Protein AF-A0A1J4W3W9-F1 (afdb_monomer_lite)

Foldseek 3Di:
DDDDDDDDDDDDDPDDDDDDDDDDDPPPPDDPDDDDDPPDDPDPPPDDPPDDDPPPPPDPPPDPPPDPCPPPDPPPPPPPDPPVVVVVVVVVVVVVVVVVVVVVVVVVVVVVVVVVVVVVVVVVVVVVVVVVVVVVVVVVVVVCVVPDD

Sequence (149 aa):
MGLFGNKKKRLELPDLPEPPTFPEIQEVRSSFGQSAIPNLPPSLQYNQPSEPEEENYNYEPEEEHNAYDYGIGKQTKRSNEPIFVRIEKINQIMDTIEDINGKIKVLSATLLNLREIRKKEADEIARWEKEIIEIKNKITEIDGKLFKK

pLDDT: mean 75.98, std 19.29, range [44.66, 98.69]

Secondary structure (DSSP, 8-state):
------------PPPPPPPPPPP---------S-S----PPP----------------------------------------HHHHHHHHHHHHHHHHHHHHHHHHHHHHHHHHHHHHHHHHHHHHHHHHHHHHHHHHHHHHHHHHH--

Structure (mmCIF, N/CA/C/O backbone):
data_AF-A0A1J4W3W9-F1
#
_entry.id   AF-A0A1J4W3W9-F1
#
loop_
_atom_site.group_PDB
_atom_site.id
_atom_site.type_symbol
_atom_site.label_atom_id
_atom_site.label_alt_id
_atom_site.label_comp_id
_atom_site.label_asym_id
_atom_site.label_entity_id
_atom_site.label_seq_id
_atom_site.pdbx_PDB_ins_code
_atom_site.Cartn_x
_atom_site.Cartn_y
_atom_site.Cartn_z
_atom_site.occupancy
_atom_site.B_iso_or_equiv
_atom_site.auth_seq_id
_atom_site.auth_comp_id
_atom_site.auth_asym_id
_atom_site.auth_atom_id
_atom_site.pdbx_PDB_model_num
ATOM 1 N N . MET A 1 1 ? -54.725 -37.548 34.419 1.00 49.81 1 MET A N 1
ATOM 2 C CA . MET A 1 1 ? -54.469 -37.826 32.988 1.00 49.81 1 MET A CA 1
ATOM 3 C C . MET A 1 1 ? -53.395 -36.854 32.513 1.00 49.81 1 MET A C 1
ATOM 5 O O . MET A 1 1 ? -53.536 -35.668 32.778 1.00 49.81 1 MET A O 1
ATOM 9 N N . GLY A 1 2 ? -52.284 -37.377 31.975 1.00 44.66 2 GLY A N 1
ATOM 10 C CA . GLY A 1 2 ? -51.043 -36.647 31.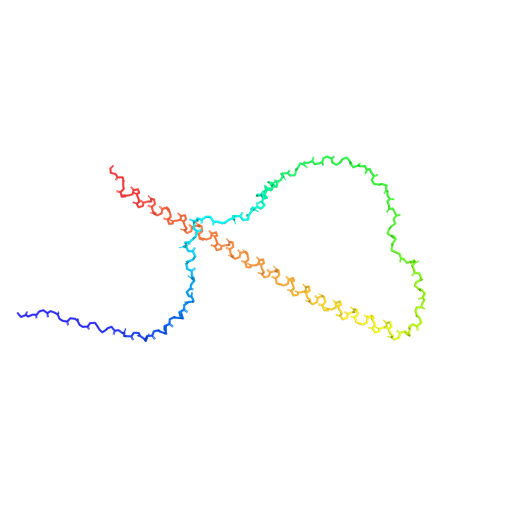645 1.00 44.66 2 GLY A CA 1
ATOM 11 C C . GLY A 1 2 ? -51.225 -35.578 30.560 1.00 44.66 2 GLY A C 1
ATOM 12 O O . GLY A 1 2 ? -52.088 -35.719 29.702 1.00 44.66 2 GLY A O 1
ATOM 13 N N . LEU A 1 3 ? -50.595 -34.407 30.704 1.00 54.66 3 LEU A N 1
ATOM 14 C CA . LEU A 1 3 ? -49.197 -34.061 30.365 1.00 54.66 3 LEU A CA 1
ATOM 15 C C . LEU A 1 3 ? -48.984 -33.858 28.853 1.00 54.66 3 LEU A C 1
ATOM 17 O O . LEU A 1 3 ? -48.883 -34.800 28.074 1.00 54.66 3 LEU A O 1
ATOM 21 N N . PHE A 1 4 ? -48.911 -32.576 28.484 1.00 56.81 4 PHE A N 1
ATOM 22 C CA . PHE A 1 4 ? -48.614 -32.018 27.167 1.00 56.81 4 PHE A CA 1
ATOM 23 C C . PHE A 1 4 ? -47.372 -32.647 26.511 1.00 56.81 4 PHE A C 1
ATOM 25 O O . PHE A 1 4 ? -46.283 -32.623 27.081 1.00 56.81 4 PHE A O 1
ATOM 32 N N . GLY A 1 5 ? -47.518 -33.138 25.277 1.00 46.53 5 GLY A N 1
ATOM 33 C CA . GLY A 1 5 ? -46.419 -33.642 24.450 1.00 46.53 5 GLY A CA 1
ATOM 34 C C . GLY A 1 5 ? -46.174 -32.762 23.223 1.00 46.53 5 GLY A C 1
ATOM 35 O O . GLY A 1 5 ? -46.749 -33.003 22.166 1.00 46.53 5 GLY A O 1
ATOM 36 N N . ASN A 1 6 ? -45.286 -31.772 23.345 1.00 56.66 6 ASN A N 1
ATOM 37 C CA . ASN A 1 6 ? -44.773 -30.989 22.216 1.00 56.66 6 ASN A CA 1
ATOM 38 C C . ASN A 1 6 ? -43.582 -31.716 21.570 1.00 56.66 6 ASN A C 1
ATOM 40 O O . ASN A 1 6 ? -42.536 -31.861 22.199 1.00 56.66 6 ASN A O 1
ATOM 44 N N . LYS A 1 7 ? -43.696 -32.120 20.298 1.00 56.72 7 LYS A N 1
ATOM 45 C CA . LYS A 1 7 ? -42.567 -32.625 19.495 1.00 56.72 7 LYS A CA 1
ATOM 46 C C . LYS A 1 7 ? -42.117 -31.553 18.499 1.00 56.72 7 LYS A C 1
ATOM 48 O O . LYS A 1 7 ? -42.683 -31.430 17.417 1.00 56.72 7 LYS A O 1
ATOM 53 N N . LYS A 1 8 ? -41.084 -30.782 18.856 1.00 59.56 8 LYS A N 1
ATOM 54 C CA . LYS A 1 8 ? -40.315 -29.976 17.893 1.00 59.56 8 LYS A CA 1
ATOM 55 C C . LYS A 1 8 ? -39.363 -30.916 17.148 1.00 59.56 8 LYS A C 1
ATOM 57 O O . LYS A 1 8 ? -38.477 -31.498 17.765 1.00 59.56 8 LYS A O 1
ATOM 62 N N . LYS A 1 9 ? -39.558 -31.077 15.837 1.00 57.78 9 LYS A N 1
ATOM 63 C CA . LYS A 1 9 ? -38.594 -31.744 14.951 1.00 57.78 9 LYS A CA 1
ATOM 64 C C . LYS A 1 9 ? -37.366 -30.834 14.825 1.00 57.78 9 LYS A C 1
ATOM 66 O O . LYS A 1 9 ? -37.495 -29.717 14.331 1.00 57.78 9 LYS A O 1
ATOM 71 N N . ARG A 1 10 ? -36.206 -31.280 15.315 1.00 56.72 10 ARG A N 1
ATOM 72 C CA . ARG A 1 10 ? -34.915 -30.665 14.980 1.00 56.72 10 ARG A CA 1
ATOM 73 C C . ARG A 1 10 ? -34.604 -31.027 13.526 1.00 56.72 10 ARG A C 1
ATOM 75 O O . ARG A 1 10 ? -34.661 -32.197 13.171 1.00 56.72 10 ARG A O 1
ATOM 82 N N . LEU A 1 11 ? -34.356 -30.015 12.700 1.00 61.00 11 LEU A N 1
ATOM 83 C CA . LEU A 1 11 ? -33.751 -30.180 11.382 1.00 61.00 11 LEU A CA 1
ATOM 84 C C . LEU A 1 11 ? -32.312 -30.649 11.612 1.00 61.00 11 LEU A C 1
ATOM 86 O O . LEU A 1 11 ? -31.540 -29.937 12.254 1.00 61.00 11 LEU A O 1
ATOM 90 N N . GLU A 1 12 ? -31.991 -31.856 11.162 1.00 63.06 12 GLU A N 1
ATOM 91 C CA . GLU A 1 12 ? -30.623 -32.369 11.181 1.00 63.06 12 GLU A CA 1
ATOM 92 C C . GLU A 1 12 ? -29.850 -31.668 10.063 1.00 63.06 12 GLU A C 1
ATOM 94 O O . GLU A 1 12 ? -30.190 -31.790 8.885 1.00 63.06 12 GLU A O 1
ATOM 99 N N . LEU A 1 13 ? -28.882 -30.835 10.449 1.00 69.31 13 LEU A N 1
ATOM 100 C CA . LEU A 1 13 ? -27.930 -30.272 9.502 1.00 69.31 13 LEU A CA 1
ATOM 101 C C . LEU A 1 13 ? -26.999 -31.394 9.018 1.00 69.31 13 LEU A C 1
ATOM 103 O O . LEU A 1 13 ? -26.684 -32.281 9.809 1.00 69.31 13 LEU A O 1
ATOM 107 N N . PRO A 1 14 ? -26.559 -31.366 7.749 1.00 73.75 14 PRO A N 1
ATOM 108 C CA . PRO A 1 14 ? -25.552 -32.301 7.264 1.00 73.75 14 PRO A CA 1
ATOM 109 C C . PRO A 1 14 ? -24.256 -32.134 8.064 1.00 73.75 14 PRO A C 1
ATOM 111 O O . PRO A 1 14 ? -23.836 -31.004 8.330 1.00 73.75 14 PRO A O 1
ATOM 114 N N . ASP A 1 15 ? -23.634 -33.255 8.430 1.00 77.50 15 ASP A N 1
ATOM 115 C CA . ASP A 1 15 ? -22.360 -33.255 9.143 1.00 77.50 15 ASP A CA 1
ATOM 116 C C . ASP A 1 15 ? -21.290 -32.565 8.291 1.00 77.50 15 ASP A C 1
ATOM 118 O O . ASP A 1 15 ? -21.048 -32.920 7.132 1.00 77.50 15 ASP A O 1
ATOM 122 N N . LEU A 1 16 ? -20.679 -31.525 8.862 1.00 77.69 16 LEU A N 1
ATOM 123 C CA . LEU A 1 16 ? -19.549 -30.851 8.241 1.00 77.69 16 LEU A CA 1
ATOM 124 C C . LEU A 1 16 ? -18.341 -31.800 8.199 1.00 77.69 16 LEU A C 1
ATOM 126 O O . LEU A 1 16 ? -18.172 -32.613 9.109 1.00 77.69 16 LEU A O 1
ATOM 130 N N . PRO A 1 17 ? -17.478 -31.684 7.174 1.00 76.25 17 PRO A N 1
ATOM 131 C CA . PRO A 1 17 ? -16.236 -32.441 7.130 1.00 76.25 17 PRO A CA 1
ATOM 132 C C . PRO A 1 17 ? -15.367 -32.126 8.351 1.00 76.25 17 PRO A C 1
ATOM 134 O O . PRO A 1 17 ? -15.300 -30.979 8.803 1.00 76.25 17 PRO A O 1
ATOM 137 N N . GLU A 1 18 ? -14.682 -33.147 8.862 1.00 80.69 18 GLU A N 1
ATOM 138 C CA . GLU A 1 18 ? -13.745 -32.979 9.968 1.00 80.69 18 GLU A CA 1
ATOM 139 C C . GLU A 1 18 ? -12.589 -32.050 9.553 1.00 80.69 18 GLU A C 1
ATOM 141 O O . GLU A 1 18 ? -12.062 -32.167 8.439 1.00 80.69 18 GLU A O 1
ATOM 146 N N . PRO A 1 19 ? -12.192 -31.099 10.417 1.00 77.94 19 PRO A N 1
ATOM 147 C CA . PRO A 1 19 ? -11.068 -30.222 10.133 1.00 77.94 19 PRO A CA 1
ATOM 148 C C . PRO A 1 19 ? -9.756 -31.023 10.063 1.00 77.94 19 PRO A C 1
ATOM 150 O O . PRO A 1 19 ? -9.604 -32.025 10.765 1.00 77.94 19 PRO A O 1
ATOM 153 N N . PRO A 1 20 ? -8.777 -30.576 9.257 1.00 75.25 20 PRO A N 1
ATOM 154 C CA . PRO A 1 20 ? -7.477 -31.229 9.183 1.00 75.25 20 PRO A CA 1
ATOM 155 C C . PRO A 1 20 ? -6.780 -31.210 10.550 1.00 75.25 20 PRO A C 1
ATOM 157 O O . PRO A 1 20 ? -6.730 -30.181 11.226 1.00 75.25 20 PRO A O 1
ATOM 160 N N . THR A 1 21 ? -6.201 -32.343 10.943 1.00 77.94 21 THR A N 1
ATOM 161 C CA . THR A 1 21 ? -5.350 -32.437 12.133 1.00 77.94 21 THR A CA 1
ATOM 162 C C . THR A 1 21 ? -4.052 -31.672 11.908 1.00 77.94 21 THR A C 1
ATOM 164 O O . THR A 1 21 ? -3.281 -31.988 10.999 1.00 77.94 21 THR A O 1
ATOM 167 N N . PHE A 1 22 ? -3.811 -30.663 12.743 1.00 77.06 22 PHE A N 1
ATOM 168 C CA . PHE A 1 22 ? -2.559 -29.914 12.744 1.00 77.06 22 PHE A CA 1
ATOM 169 C C . PHE A 1 22 ? -1.388 -30.796 13.211 1.00 77.06 22 PHE A C 1
ATOM 171 O O . PHE A 1 22 ? -1.581 -31.651 14.077 1.00 77.06 22 PHE A O 1
ATOM 178 N N . PRO A 1 23 ? -0.173 -30.590 12.671 1.00 70.62 23 PRO A N 1
ATOM 179 C CA . PRO A 1 23 ? 1.022 -31.264 13.159 1.00 70.62 23 PRO A CA 1
ATOM 180 C C . PRO A 1 23 ? 1.299 -30.894 14.622 1.00 70.62 23 PRO A C 1
ATOM 182 O O . PRO A 1 23 ? 1.216 -29.729 15.011 1.00 70.62 23 PRO A O 1
ATOM 185 N N . GLU A 1 24 ? 1.641 -31.902 15.421 1.00 67.81 24 GLU A N 1
ATOM 186 C CA . GLU A 1 24 ? 1.956 -31.766 16.840 1.00 67.81 24 GLU A CA 1
ATOM 187 C C . GLU A 1 24 ? 3.274 -30.996 17.006 1.00 67.81 24 GLU A C 1
ATOM 189 O O . GLU A 1 24 ? 4.358 -31.477 16.663 1.00 67.81 24 GLU A O 1
ATOM 194 N N . ILE A 1 25 ? 3.180 -29.752 17.480 1.00 70.50 25 ILE A N 1
ATOM 195 C CA . ILE A 1 25 ? 4.354 -28.948 17.817 1.00 70.50 25 ILE A CA 1
ATOM 196 C C . ILE A 1 25 ? 4.922 -29.538 19.105 1.00 70.50 25 ILE A C 1
ATOM 198 O O . ILE A 1 25 ? 4.286 -29.465 20.153 1.00 70.50 25 ILE A O 1
ATOM 202 N N . GLN A 1 26 ? 6.111 -30.135 19.016 1.00 56.81 26 GL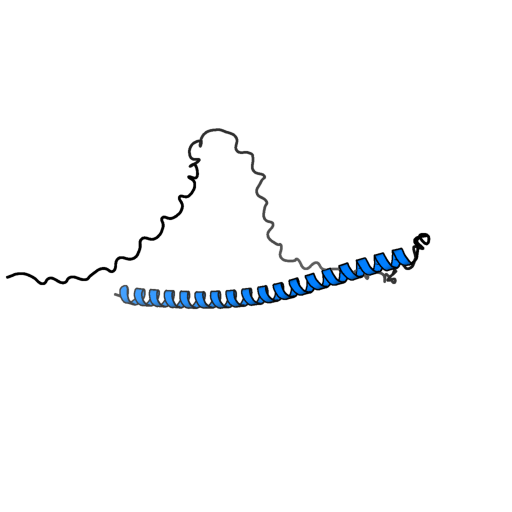N A N 1
ATOM 203 C CA . GLN A 1 26 ? 6.828 -30.680 20.167 1.00 56.81 26 GLN A CA 1
ATOM 204 C C . GLN A 1 26 ? 6.964 -29.599 21.248 1.00 56.81 26 GLN A C 1
ATOM 206 O O . GLN A 1 26 ? 7.595 -28.562 21.027 1.00 56.81 26 GLN A O 1
ATOM 211 N N . GLU A 1 27 ? 6.377 -29.834 22.422 1.00 56.41 27 GLU A N 1
ATOM 212 C CA . GLU A 1 27 ? 6.591 -28.994 23.595 1.00 56.41 27 GLU A CA 1
ATOM 213 C C . GLU A 1 27 ? 8.058 -29.101 24.025 1.00 56.41 27 GLU A C 1
ATOM 215 O O . GLU A 1 27 ? 8.457 -30.003 24.762 1.00 56.41 27 GLU A O 1
ATOM 220 N N . VAL A 1 28 ? 8.895 -28.159 23.589 1.00 54.62 28 VAL A N 1
ATOM 221 C CA . VAL A 1 28 ? 10.247 -28.001 24.135 1.00 54.62 28 VAL A CA 1
ATOM 222 C C . VAL A 1 28 ? 10.126 -27.347 25.511 1.00 54.62 28 VAL A C 1
ATOM 224 O O . VAL A 1 28 ? 10.337 -26.150 25.696 1.00 54.62 28 VAL A O 1
ATOM 227 N N . ARG A 1 29 ? 9.743 -28.148 26.503 1.00 53.97 29 ARG A N 1
ATOM 228 C CA . ARG A 1 29 ? 9.837 -27.813 27.923 1.00 53.97 29 ARG A CA 1
ATOM 229 C C . ARG A 1 29 ? 10.418 -28.998 28.671 1.00 53.97 29 ARG A C 1
ATOM 231 O O . ARG A 1 29 ? 9.676 -29.773 29.258 1.00 53.97 29 ARG A O 1
ATOM 238 N N . SER A 1 30 ? 11.746 -29.118 28.660 1.00 50.91 30 SER A N 1
ATOM 239 C CA . SER A 1 30 ? 12.551 -29.529 29.826 1.00 50.91 30 SER A CA 1
ATOM 240 C C . SER A 1 30 ? 14.031 -29.648 29.462 1.00 50.91 30 SER A C 1
ATOM 242 O O . SER A 1 30 ? 14.572 -30.733 29.298 1.00 50.91 30 SER A O 1
ATOM 244 N N . SER A 1 31 ? 14.704 -28.503 29.403 1.00 45.31 31 SER A N 1
ATOM 245 C CA . SER A 1 31 ? 16.128 -28.406 29.747 1.00 45.31 31 SER A CA 1
ATOM 246 C C . SER A 1 31 ? 16.425 -27.006 30.291 1.00 45.31 31 SER A C 1
ATOM 248 O O . SER A 1 31 ? 17.307 -26.290 29.825 1.00 45.31 31 SER A O 1
ATOM 250 N N . PHE A 1 32 ? 15.639 -26.592 31.289 1.00 47.22 32 PHE A N 1
ATOM 251 C CA . PHE A 1 32 ? 16.000 -25.499 32.191 1.00 47.22 32 PHE A CA 1
ATOM 252 C C . PHE A 1 32 ? 17.024 -26.052 33.190 1.00 47.22 32 PHE A C 1
ATOM 254 O O . PHE A 1 32 ? 16.681 -26.514 34.273 1.00 47.22 32 PHE A O 1
ATOM 261 N N . GLY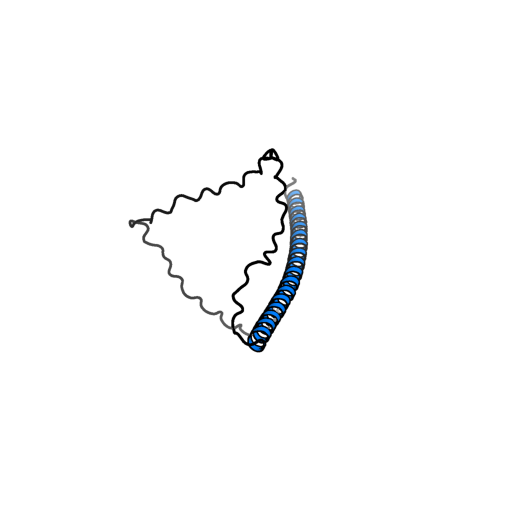 A 1 33 ? 18.289 -26.086 32.780 1.00 51.78 33 GLY A N 1
ATOM 262 C CA . GLY A 1 33 ? 19.373 -26.570 33.626 1.00 51.78 33 GLY A CA 1
ATOM 263 C C . GLY A 1 33 ? 20.625 -26.865 32.819 1.00 51.78 33 GLY A C 1
ATOM 264 O O . GLY A 1 33 ? 20.820 -27.989 32.387 1.00 51.78 33 GLY A O 1
ATOM 265 N N . GLN A 1 34 ? 21.470 -25.845 32.661 1.00 54.06 34 GLN A N 1
ATOM 266 C CA . GLN A 1 34 ? 22.848 -25.931 32.162 1.00 54.06 34 GLN A CA 1
ATOM 267 C C . GLN A 1 34 ? 23.021 -26.340 30.688 1.00 54.06 34 GLN A C 1
ATOM 269 O O . GLN A 1 34 ? 23.267 -27.493 30.354 1.00 54.06 34 GLN A O 1
ATOM 274 N N . SER A 1 35 ? 23.029 -25.353 29.793 1.00 50.81 35 SER A N 1
ATOM 275 C CA . SER A 1 35 ? 24.049 -25.253 28.734 1.00 50.81 35 SER A CA 1
ATOM 276 C C . SER A 1 35 ? 23.941 -23.906 28.015 1.00 50.81 35 SER A C 1
ATOM 278 O O . SER A 1 35 ? 22.872 -23.501 27.578 1.00 50.81 35 SER A O 1
ATOM 280 N N . ALA A 1 36 ? 25.077 -23.206 28.002 1.00 52.94 36 ALA A N 1
ATOM 281 C CA . ALA A 1 36 ? 25.447 -22.007 27.251 1.00 52.94 36 ALA A CA 1
ATOM 282 C C . ALA A 1 36 ? 24.326 -21.262 26.502 1.00 52.94 36 ALA A C 1
ATOM 284 O O . ALA A 1 36 ? 24.018 -21.560 25.350 1.00 52.94 36 ALA A O 1
ATOM 285 N N . ILE A 1 37 ? 23.815 -20.200 27.128 1.00 51.72 37 ILE A N 1
ATOM 286 C CA . ILE A 1 37 ? 23.181 -19.093 26.410 1.00 51.72 37 ILE A CA 1
ATOM 287 C C . ILE A 1 37 ? 24.256 -18.529 25.462 1.00 51.72 37 ILE A C 1
ATOM 289 O O . ILE A 1 37 ? 25.304 -18.098 25.953 1.00 51.72 37 ILE A O 1
ATOM 293 N N . PRO A 1 38 ? 24.063 -18.527 24.131 1.00 58.62 38 PRO A N 1
ATOM 294 C CA . PRO A 1 38 ? 24.899 -17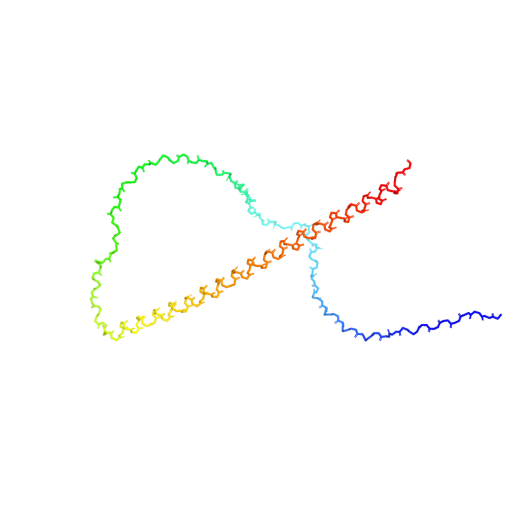.722 23.256 1.00 58.62 38 PRO A CA 1
ATOM 295 C C . PRO A 1 38 ? 24.718 -16.277 23.708 1.00 58.62 38 PRO A C 1
ATOM 297 O O . PRO A 1 38 ? 23.582 -15.803 23.747 1.00 58.62 38 PRO A O 1
ATOM 300 N N . ASN A 1 39 ? 25.803 -15.607 24.107 1.00 61.19 39 ASN A N 1
ATOM 301 C CA . ASN A 1 39 ? 25.765 -14.191 24.459 1.00 61.19 39 ASN A CA 1
ATOM 302 C C . ASN A 1 39 ? 25.028 -13.445 23.345 1.00 61.19 39 ASN A C 1
ATOM 304 O O . ASN A 1 39 ? 25.539 -13.336 22.228 1.00 61.19 39 ASN A O 1
ATOM 308 N N . LEU A 1 40 ? 23.810 -12.981 23.638 1.00 61.31 40 LEU A N 1
ATOM 309 C CA . LEU A 1 40 ? 23.116 -12.091 22.730 1.00 61.31 40 LEU A CA 1
ATOM 310 C C . LEU A 1 40 ? 23.985 -10.838 22.577 1.00 61.31 40 LEU A C 1
ATOM 312 O O . LEU A 1 40 ? 24.564 -10.379 23.569 1.00 61.31 40 LEU A O 1
ATOM 316 N N . PRO A 1 41 ? 24.093 -10.277 21.362 1.00 66.88 41 PRO A N 1
ATOM 317 C CA . PRO A 1 41 ? 24.687 -8.962 21.210 1.00 66.88 41 PRO A CA 1
ATOM 318 C C . PRO A 1 41 ? 23.944 -7.986 22.136 1.00 66.88 41 PRO A C 1
ATOM 320 O O . PRO A 1 41 ? 22.723 -8.119 22.295 1.00 66.88 41 PRO A O 1
ATOM 323 N N . PRO A 1 42 ? 24.655 -7.041 22.779 1.00 66.19 42 PRO A N 1
ATOM 324 C CA . PRO A 1 42 ? 24.012 -6.032 23.604 1.00 66.19 42 PRO A CA 1
ATOM 325 C C . PRO A 1 42 ? 22.890 -5.385 22.794 1.00 66.19 42 PRO A C 1
ATOM 327 O O . PRO A 1 42 ? 23.057 -5.115 21.602 1.00 66.19 42 PRO A O 1
ATOM 330 N N . SER A 1 43 ? 21.736 -5.212 23.443 1.00 62.91 43 SER A N 1
ATOM 331 C CA . SER A 1 43 ? 20.559 -4.553 22.885 1.00 62.91 43 SER A CA 1
ATOM 332 C C . SER A 1 43 ? 20.996 -3.365 22.039 1.00 62.91 43 SER A C 1
ATOM 334 O O . SER A 1 43 ? 21.674 -2.476 22.559 1.00 62.91 43 SER A O 1
ATOM 336 N N . LEU A 1 44 ? 20.613 -3.340 20.760 1.00 54.88 44 LEU A N 1
ATOM 337 C CA . LEU A 1 44 ? 20.677 -2.103 20.000 1.00 54.88 44 LEU A CA 1
ATOM 338 C C . LEU A 1 44 ? 19.841 -1.093 20.783 1.00 54.88 44 LEU A C 1
ATOM 340 O O . LEU A 1 44 ? 18.619 -1.225 20.877 1.00 54.88 44 LEU A O 1
ATOM 344 N N . GLN A 1 45 ? 20.519 -0.134 21.411 1.00 51.75 45 GLN A N 1
ATOM 345 C CA . GLN A 1 45 ? 19.896 1.103 21.833 1.00 51.75 45 GLN A CA 1
ATOM 346 C C . GLN A 1 45 ? 19.236 1.651 20.575 1.00 51.75 45 GLN A C 1
ATOM 348 O O . GLN A 1 45 ? 19.911 2.060 19.632 1.00 51.75 45 GLN A O 1
ATOM 353 N N . TYR A 1 46 ? 17.908 1.571 20.524 1.00 53.22 46 TYR A N 1
ATOM 354 C CA . TYR A 1 46 ? 17.154 2.390 19.602 1.00 53.22 46 TYR A CA 1
ATOM 355 C C . TYR A 1 46 ? 17.511 3.822 19.967 1.00 53.22 46 TYR A C 1
ATOM 357 O O . TYR A 1 46 ? 17.073 4.332 20.999 1.00 53.22 46 TYR A O 1
ATOM 365 N N . ASN A 1 47 ? 18.367 4.435 19.152 1.00 60.41 47 ASN A N 1
ATOM 366 C CA . ASN A 1 47 ? 18.527 5.872 19.156 1.00 60.41 47 ASN A CA 1
ATOM 367 C C . ASN A 1 47 ? 17.117 6.435 18.981 1.00 60.41 47 ASN A C 1
ATOM 369 O O . ASN A 1 47 ? 16.453 6.163 17.976 1.00 60.41 47 ASN A O 1
ATOM 373 N N . GLN A 1 48 ? 16.636 7.149 19.999 1.00 65.69 48 GLN A N 1
ATOM 374 C CA . GLN A 1 48 ? 15.499 8.039 19.827 1.00 65.69 48 GLN A CA 1
ATOM 375 C C . GLN A 1 48 ? 15.792 8.894 18.587 1.00 65.69 48 GLN A C 1
ATOM 377 O O . GLN A 1 48 ? 16.925 9.368 18.464 1.00 65.69 48 GLN A O 1
ATOM 382 N N . PRO A 1 49 ? 14.839 9.069 17.657 1.00 58.16 49 PRO A N 1
ATOM 383 C CA . PRO A 1 49 ? 14.990 10.067 16.614 1.00 58.16 49 PRO A CA 1
ATOM 384 C C . PRO A 1 49 ? 15.197 11.402 17.322 1.00 58.16 49 PRO A C 1
ATOM 386 O O . PRO A 1 49 ? 14.290 11.888 17.998 1.00 58.16 49 PRO A O 1
ATOM 389 N N . SER A 1 50 ? 16.413 11.933 17.249 1.00 63.38 50 SER A N 1
ATOM 390 C CA . SER A 1 50 ? 16.693 13.291 17.672 1.00 63.38 50 SER A CA 1
ATOM 391 C C . SER A 1 50 ? 15.783 14.208 16.863 1.00 63.38 50 SER A C 1
ATOM 393 O O . SER A 1 50 ? 15.701 14.111 15.636 1.00 63.38 50 SER A O 1
ATOM 395 N N . GLU A 1 51 ? 15.050 15.052 17.579 1.00 69.25 51 GLU A N 1
ATOM 396 C CA . GLU A 1 51 ? 14.393 16.229 17.027 1.00 69.25 51 GLU A CA 1
ATOM 397 C C . GLU A 1 51 ? 15.439 16.982 16.183 1.00 69.25 51 GLU A C 1
ATOM 399 O O . GLU A 1 51 ? 16.585 17.084 16.632 1.00 69.25 51 GLU A O 1
ATOM 404 N N . PRO A 1 52 ? 15.132 17.412 14.945 1.00 62.66 52 PRO A N 1
ATOM 405 C CA . PRO A 1 52 ? 16.127 18.068 14.111 1.00 62.66 52 PRO A CA 1
ATOM 406 C C . PRO A 1 52 ? 16.562 19.358 14.805 1.00 62.66 52 PRO A C 1
ATOM 408 O O . PRO A 1 52 ? 15.799 20.320 14.877 1.00 62.66 52 PRO A O 1
ATOM 411 N N . GLU A 1 53 ? 17.779 19.355 15.346 1.00 62.16 53 GLU A N 1
ATOM 412 C CA . GLU A 1 53 ? 18.453 20.575 15.760 1.00 62.16 53 GLU A CA 1
ATOM 413 C C . GLU A 1 53 ? 18.555 21.460 14.513 1.00 62.16 53 GLU A C 1
ATOM 415 O O . GLU A 1 53 ? 19.007 21.007 13.459 1.00 62.16 53 GLU A O 1
ATOM 420 N N . GLU A 1 54 ? 18.060 22.696 14.604 1.00 60.66 54 GLU A N 1
ATOM 421 C CA . GLU A 1 54 ? 18.207 23.687 13.541 1.00 60.66 54 GLU A CA 1
ATOM 422 C C . GLU A 1 54 ? 19.701 23.980 13.356 1.00 60.66 54 GLU A C 1
ATOM 424 O O . GLU A 1 54 ? 20.281 24.844 14.017 1.00 60.66 54 GLU A O 1
ATOM 429 N N . GLU A 1 55 ? 20.346 23.226 12.466 1.00 50.94 55 GLU A N 1
ATOM 430 C CA . GLU A 1 55 ? 21.685 23.537 11.998 1.00 50.94 55 GLU A CA 1
ATOM 431 C C . GLU A 1 55 ? 21.627 24.906 11.313 1.00 50.94 55 GLU A C 1
ATOM 433 O O . GLU A 1 55 ? 21.023 25.095 10.255 1.00 50.94 55 GLU A O 1
ATOM 438 N N . ASN A 1 56 ? 22.241 25.896 11.958 1.00 64.62 56 ASN A N 1
ATOM 439 C CA . ASN A 1 56 ? 22.499 27.200 11.374 1.00 64.62 56 ASN A CA 1
ATOM 440 C C . ASN A 1 56 ? 23.523 27.017 10.247 1.00 64.62 56 ASN A C 1
ATOM 442 O O . ASN A 1 56 ? 24.735 27.084 10.467 1.00 64.62 56 ASN A O 1
ATOM 446 N N . TYR A 1 57 ? 23.021 26.730 9.047 1.00 50.44 57 TYR A N 1
ATOM 447 C CA . TYR A 1 57 ? 23.815 26.699 7.830 1.00 50.44 57 TYR A CA 1
ATOM 448 C C . TYR A 1 57 ? 24.287 28.118 7.529 1.00 50.44 57 TYR A C 1
ATOM 450 O O . TYR A 1 57 ? 23.595 28.911 6.887 1.00 50.44 57 TYR A O 1
ATOM 458 N N . ASN A 1 58 ? 25.492 28.437 7.995 1.00 64.50 58 ASN A N 1
ATOM 459 C CA . ASN A 1 58 ? 26.257 29.540 7.448 1.00 64.50 58 ASN A CA 1
ATOM 460 C C . ASN A 1 58 ? 26.533 29.194 5.978 1.00 64.50 58 ASN A C 1
ATOM 462 O O . ASN A 1 58 ? 27.429 28.406 5.683 1.00 64.50 58 ASN A O 1
ATOM 466 N N . TYR A 1 59 ? 25.688 29.708 5.082 1.00 61.19 59 TYR A N 1
ATOM 467 C CA . TYR A 1 59 ? 25.836 29.577 3.638 1.00 61.19 59 TYR A CA 1
ATOM 468 C C . TYR A 1 59 ? 27.136 30.277 3.238 1.00 61.19 59 TYR A C 1
ATOM 470 O O . TYR A 1 59 ? 27.191 31.499 3.091 1.00 61.19 59 TYR A O 1
ATOM 478 N N . GLU A 1 60 ? 28.199 29.495 3.096 1.00 71.38 60 GLU A N 1
ATOM 479 C CA . GLU A 1 60 ? 29.351 29.902 2.311 1.00 71.38 60 GLU A CA 1
ATOM 480 C C . GLU A 1 60 ? 28.849 30.021 0.863 1.00 71.38 60 GLU A C 1
ATOM 482 O O . GLU A 1 60 ? 28.231 29.075 0.367 1.00 71.38 60 GLU A O 1
ATOM 487 N N . PRO A 1 61 ? 28.969 31.191 0.210 1.00 66.62 61 PRO A N 1
ATOM 488 C CA . PRO A 1 61 ? 28.459 31.358 -1.140 1.00 66.62 61 PRO A CA 1
ATOM 489 C C . PRO A 1 61 ? 29.196 30.378 -2.049 1.00 66.62 61 PRO A C 1
ATOM 491 O O . PRO A 1 61 ? 30.394 30.528 -2.282 1.00 66.62 61 PRO A O 1
ATOM 494 N N . GLU A 1 62 ? 28.471 29.358 -2.511 1.00 65.88 62 GLU A N 1
ATOM 495 C CA . GLU A 1 62 ? 28.950 28.412 -3.507 1.00 65.88 62 GLU A CA 1
ATOM 496 C C . GLU A 1 62 ? 29.491 29.222 -4.684 1.00 65.88 62 GLU A C 1
ATOM 498 O O . GLU A 1 62 ? 28.757 29.989 -5.316 1.00 65.88 62 GLU A O 1
ATOM 503 N N . GLU A 1 63 ? 30.795 29.096 -4.945 1.00 61.97 63 GLU A N 1
ATOM 504 C CA . GLU A 1 63 ? 31.360 29.583 -6.192 1.00 61.97 63 GLU A CA 1
ATOM 505 C C . GLU A 1 63 ? 30.516 29.002 -7.322 1.00 61.97 63 GLU A C 1
ATOM 507 O O . GLU A 1 63 ? 30.278 27.793 -7.374 1.00 61.97 63 GLU A O 1
ATOM 512 N N . GLU A 1 64 ? 30.019 29.877 -8.196 1.00 54.78 64 GLU A N 1
ATOM 513 C CA . GLU A 1 64 ? 29.265 29.498 -9.379 1.00 54.78 64 GLU A CA 1
ATOM 514 C C . GLU A 1 64 ? 30.066 28.467 -10.183 1.00 54.78 64 GLU A C 1
ATOM 516 O O . GLU A 1 64 ? 30.895 28.804 -11.034 1.00 54.78 64 GLU A O 1
ATOM 521 N N . HIS A 1 65 ? 29.775 27.187 -9.960 1.00 50.28 65 HIS A N 1
ATOM 522 C CA . HIS A 1 65 ? 30.146 26.111 -10.857 1.00 50.28 65 HIS A CA 1
ATOM 523 C C . HIS A 1 65 ? 29.259 26.213 -12.101 1.00 50.28 65 HIS A C 1
ATOM 525 O O . HIS A 1 65 ? 28.363 25.412 -12.366 1.00 50.28 65 HIS A O 1
ATOM 531 N N . ASN A 1 66 ? 29.544 27.244 -12.893 1.00 54.75 66 ASN A N 1
ATOM 532 C CA . ASN A 1 66 ? 29.252 27.301 -14.307 1.00 54.75 66 ASN A CA 1
ATOM 533 C C . ASN A 1 66 ? 29.937 26.110 -14.981 1.00 54.75 66 ASN A C 1
ATOM 535 O O . ASN A 1 66 ? 31.112 26.175 -15.325 1.00 54.75 66 ASN A O 1
ATOM 539 N N . ALA A 1 67 ? 29.201 25.018 -15.152 1.00 45.59 67 ALA A N 1
ATOM 540 C CA . ALA A 1 67 ? 29.100 24.291 -16.411 1.00 45.59 67 ALA A CA 1
ATOM 541 C C . ALA A 1 67 ? 28.299 23.016 -16.165 1.00 45.59 67 ALA A C 1
ATOM 543 O O . ALA A 1 67 ? 28.799 22.033 -15.620 1.00 45.59 67 ALA A O 1
ATOM 544 N N . TYR A 1 68 ? 27.076 22.989 -16.686 1.00 49.94 68 TYR A N 1
ATOM 545 C CA . TYR A 1 68 ? 26.537 21.745 -17.209 1.00 49.94 68 TYR A CA 1
ATOM 546 C C . TYR A 1 68 ? 27.461 21.293 -18.350 1.00 49.94 68 TYR A C 1
ATOM 548 O O . TYR A 1 68 ? 27.203 21.567 -19.521 1.00 49.94 68 TYR A O 1
ATOM 556 N N . ASP A 1 69 ? 28.566 20.631 -18.007 1.00 49.53 69 ASP A N 1
ATOM 557 C CA . ASP A 1 69 ? 29.340 19.817 -18.935 1.00 49.53 69 ASP A CA 1
ATOM 558 C C . ASP A 1 69 ? 28.505 18.566 -19.224 1.00 49.53 69 ASP A C 1
ATOM 560 O O . ASP A 1 69 ? 28.713 17.476 -18.686 1.00 49.53 69 ASP A O 1
ATOM 564 N N . TYR A 1 70 ? 27.484 18.739 -20.068 1.00 53.91 70 TYR A N 1
ATOM 565 C CA . TYR A 1 70 ? 27.031 17.651 -20.917 1.00 53.91 70 TYR A CA 1
ATOM 566 C C . TYR A 1 70 ? 28.243 17.259 -21.751 1.00 53.91 70 TYR A C 1
ATOM 568 O O . TYR A 1 70 ? 28.478 17.850 -22.801 1.00 53.91 70 TYR A O 1
ATOM 576 N N . GLY A 1 71 ? 29.016 16.296 -21.249 1.00 46.25 71 GLY A N 1
ATOM 577 C CA . GLY A 1 71 ? 30.228 15.784 -21.869 1.00 46.25 71 GLY A CA 1
ATOM 578 C C . GLY A 1 71 ? 29.979 15.258 -23.282 1.00 46.25 71 GLY A C 1
ATOM 579 O O . GLY A 1 71 ? 29.898 14.054 -23.519 1.00 46.25 71 GLY A O 1
ATOM 580 N N . ILE A 1 72 ? 29.920 16.167 -24.250 1.00 52.75 72 ILE A N 1
ATOM 581 C CA . ILE A 1 72 ? 30.124 15.927 -25.670 1.00 52.75 72 ILE A CA 1
ATOM 582 C C . ILE A 1 72 ? 31.639 15.948 -25.850 1.00 52.75 72 ILE A C 1
ATOM 584 O O . ILE A 1 72 ? 32.223 16.970 -26.192 1.00 52.75 72 ILE A O 1
ATOM 588 N N . GLY A 1 73 ? 32.319 14.841 -25.544 1.00 53.16 73 GLY A N 1
ATOM 589 C CA . GLY A 1 73 ? 33.780 14.929 -25.545 1.00 53.16 73 GLY A CA 1
ATOM 590 C C . GLY A 1 73 ? 34.613 13.679 -25.358 1.00 53.16 73 GLY A C 1
ATOM 591 O O . GLY A 1 73 ? 35.830 13.781 -25.441 1.00 53.16 73 GLY A O 1
ATOM 592 N N . LYS A 1 74 ? 34.042 12.486 -25.180 1.00 54.91 74 LYS A N 1
ATOM 593 C CA . LYS A 1 74 ? 34.805 11.271 -25.490 1.00 54.91 74 LYS A CA 1
ATOM 594 C C . LYS A 1 74 ? 34.431 10.873 -26.903 1.00 54.91 74 LYS A C 1
ATOM 596 O O . LYS A 1 74 ? 33.418 10.213 -27.110 1.00 54.91 74 LYS A O 1
ATOM 601 N N . GLN A 1 75 ? 35.250 11.290 -27.876 1.00 56.47 75 GLN A N 1
ATOM 602 C CA . GLN A 1 75 ? 35.299 10.616 -29.169 1.00 56.47 75 GLN A CA 1
ATOM 603 C C . GLN A 1 75 ? 35.671 9.162 -28.891 1.00 56.47 75 GLN A C 1
ATOM 605 O O . GLN A 1 75 ? 36.840 8.778 -28.843 1.00 56.47 75 GLN A O 1
ATOM 610 N N . THR A 1 76 ? 34.649 8.348 -28.648 1.00 56.28 76 THR A N 1
ATOM 611 C CA . THR A 1 76 ? 34.756 6.913 -28.784 1.00 56.28 76 THR A CA 1
ATOM 612 C C . THR A 1 76 ? 35.300 6.715 -30.188 1.00 56.28 76 THR A C 1
ATOM 614 O O . THR A 1 76 ? 34.736 7.217 -31.166 1.00 56.28 76 THR A O 1
ATOM 617 N N . LYS A 1 77 ? 36.477 6.083 -30.286 1.00 62.28 77 LYS A N 1
ATOM 618 C CA . LYS A 1 77 ? 36.990 5.554 -31.552 1.00 62.28 77 LYS A CA 1
ATOM 619 C C . LYS A 1 77 ? 35.777 4.993 -32.273 1.00 62.28 77 LYS A C 1
ATOM 621 O O . LYS A 1 77 ? 35.125 4.133 -31.681 1.00 62.28 77 LYS A O 1
ATOM 626 N N . ARG A 1 78 ? 35.408 5.549 -33.439 1.00 60.31 78 ARG A N 1
ATOM 627 C CA . ARG A 1 78 ? 34.219 5.106 -34.178 1.00 60.31 78 ARG A CA 1
ATOM 628 C C . ARG A 1 78 ? 34.351 3.595 -34.278 1.00 60.31 78 ARG A C 1
ATOM 630 O O . ARG A 1 78 ? 35.228 3.115 -34.988 1.00 60.31 78 ARG A O 1
ATOM 637 N N . SER A 1 79 ? 33.574 2.863 -33.479 1.00 62.84 79 SER A N 1
ATOM 638 C CA . SER A 1 79 ? 33.605 1.413 -33.528 1.00 62.84 79 SER A CA 1
ATOM 639 C C . SER A 1 79 ? 33.248 1.082 -34.967 1.00 62.84 79 SER A C 1
ATOM 641 O O . SER A 1 79 ? 32.256 1.608 -35.480 1.00 62.84 79 SER A O 1
ATOM 643 N N . ASN A 1 80 ? 34.062 0.270 -35.640 1.00 66.50 80 ASN A N 1
ATOM 644 C CA . ASN A 1 80 ? 33.811 -0.193 -37.010 1.00 66.50 80 ASN A CA 1
ATOM 645 C C . ASN A 1 80 ? 32.558 -1.094 -37.096 1.00 66.50 80 ASN A C 1
ATOM 647 O O . ASN A 1 80 ? 32.422 -1.893 -38.015 1.00 66.50 80 ASN A O 1
ATOM 651 N N . GLU A 1 81 ? 31.648 -0.996 -36.125 1.00 67.12 81 GLU A N 1
ATOM 652 C CA . GLU A 1 81 ? 30.354 -1.642 -36.171 1.00 67.12 81 GLU A CA 1
ATOM 653 C C . GLU A 1 81 ? 29.525 -1.014 -37.295 1.00 67.12 81 GLU A C 1
ATOM 655 O O . GLU A 1 81 ? 29.402 0.218 -37.362 1.00 67.12 81 GLU A O 1
ATOM 660 N N . PRO A 1 82 ? 28.945 -1.846 -38.174 1.00 82.62 82 PRO A N 1
ATOM 661 C CA . PRO A 1 82 ? 28.087 -1.366 -39.239 1.00 82.62 82 PRO A CA 1
ATOM 662 C C . PRO A 1 82 ? 26.884 -0.623 -38.651 1.00 82.62 82 PRO A C 1
ATOM 664 O O . PRO A 1 82 ? 26.383 -0.957 -37.577 1.00 82.62 82 PRO A O 1
ATOM 667 N N . ILE A 1 83 ? 26.402 0.385 -39.381 1.00 78.31 83 ILE A N 1
ATOM 668 C CA . ILE A 1 83 ? 25.290 1.263 -38.975 1.00 78.31 83 ILE A CA 1
ATOM 669 C C . ILE A 1 83 ? 24.066 0.451 -38.509 1.00 78.31 83 ILE A C 1
ATOM 671 O O . ILE A 1 83 ? 23.431 0.815 -37.524 1.00 78.31 83 ILE A O 1
ATOM 675 N N . PHE A 1 84 ? 23.800 -0.691 -39.150 1.00 80.25 84 PHE A N 1
ATOM 676 C CA . PHE A 1 84 ? 22.721 -1.615 -38.792 1.00 80.25 84 PHE A CA 1
ATOM 677 C C . PHE A 1 84 ? 22.792 -2.125 -37.344 1.00 80.25 84 PHE A C 1
ATOM 679 O O . PHE A 1 84 ? 21.776 -2.112 -36.659 1.00 80.25 84 PHE A O 1
ATOM 686 N N . VAL A 1 85 ? 23.982 -2.472 -36.837 1.00 82.88 85 VAL A N 1
ATOM 687 C CA . VAL A 1 85 ? 24.164 -2.954 -35.450 1.00 82.88 85 VAL A CA 1
ATOM 688 C C . VAL A 1 85 ? 23.851 -1.849 -34.439 1.00 82.88 85 VAL A C 1
ATOM 690 O O . VAL A 1 85 ? 23.356 -2.111 -33.347 1.00 82.88 85 VAL A O 1
ATOM 693 N N . ARG A 1 86 ? 24.102 -0.584 -34.795 1.00 82.50 86 ARG A N 1
ATOM 694 C CA . ARG A 1 86 ? 23.757 0.556 -33.933 1.00 82.50 86 ARG A CA 1
ATOM 695 C C . ARG A 1 86 ? 22.256 0.813 -33.911 1.00 82.50 86 ARG A C 1
ATOM 697 O O . ARG A 1 86 ? 21.721 1.089 -32.846 1.00 82.50 86 ARG A O 1
ATOM 704 N N . ILE A 1 87 ? 21.593 0.709 -35.062 1.00 87.75 87 ILE A N 1
ATOM 705 C CA . ILE A 1 87 ? 20.134 0.843 -35.159 1.00 87.75 87 ILE A CA 1
ATOM 706 C C . ILE A 1 87 ? 19.450 -0.261 -34.348 1.00 87.75 87 ILE A C 1
ATOM 708 O O . ILE A 1 87 ? 18.535 0.027 -33.587 1.00 87.75 87 ILE A O 1
ATOM 712 N N . GLU A 1 88 ? 19.937 -1.498 -34.438 1.00 91.12 88 GLU A N 1
ATOM 713 C CA . GLU A 1 88 ? 19.412 -2.617 -33.652 1.00 91.12 88 GLU A CA 1
ATOM 714 C C . GLU A 1 88 ? 19.545 -2.373 -32.142 1.00 91.12 88 GLU A C 1
ATOM 716 O O . GLU A 1 88 ? 18.569 -2.518 -31.411 1.00 91.12 88 GLU A O 1
ATOM 721 N N . LYS A 1 89 ? 20.711 -1.904 -31.677 1.00 92.12 89 LYS A N 1
ATOM 722 C CA . LYS A 1 89 ? 20.910 -1.514 -30.269 1.00 92.12 89 LYS A CA 1
ATOM 723 C C . LYS A 1 89 ? 19.966 -0.386 -29.838 1.00 92.12 89 LYS A C 1
ATOM 725 O O . LYS A 1 89 ? 19.456 -0.417 -28.724 1.00 92.12 89 LYS A O 1
ATOM 730 N N . ILE A 1 90 ? 19.727 0.609 -30.697 1.00 92.75 90 ILE A N 1
ATOM 731 C CA . ILE A 1 90 ? 18.779 1.700 -30.411 1.00 92.75 90 ILE A CA 1
ATOM 732 C C . ILE A 1 90 ? 17.356 1.153 -30.280 1.00 92.75 90 ILE A C 1
ATOM 734 O O . ILE A 1 90 ? 16.664 1.523 -29.337 1.00 92.75 90 ILE A O 1
ATOM 738 N N . ASN A 1 91 ? 16.939 0.258 -31.175 1.00 93.44 91 ASN A N 1
ATOM 739 C CA . ASN A 1 91 ? 15.616 -0.362 -31.111 1.00 93.44 91 ASN A CA 1
ATOM 740 C C . ASN A 1 91 ? 15.449 -1.178 -29.825 1.00 93.44 91 ASN A C 1
ATOM 742 O O . ASN A 1 91 ? 14.475 -0.979 -29.114 1.00 93.44 91 ASN A O 1
ATOM 746 N N . GLN A 1 92 ? 16.450 -1.983 -29.453 1.00 95.00 92 GLN A N 1
ATOM 747 C CA . GLN A 1 92 ? 16.438 -2.711 -28.179 1.00 95.00 92 GLN A CA 1
ATOM 748 C C . GLN A 1 92 ? 16.279 -1.764 -26.983 1.00 95.00 92 GLN A C 1
ATOM 750 O O . GLN A 1 92 ? 15.485 -2.024 -26.086 1.00 95.00 92 GLN A O 1
ATOM 755 N N . ILE A 1 93 ? 17.006 -0.641 -26.966 1.00 95.06 93 ILE A N 1
ATOM 756 C CA . ILE A 1 93 ? 16.866 0.362 -25.903 1.00 95.06 93 ILE A CA 1
ATOM 757 C C . ILE A 1 93 ? 15.447 0.944 -25.892 1.00 95.06 93 ILE A C 1
ATOM 759 O O . ILE A 1 93 ? 14.862 1.075 -24.819 1.00 95.06 93 ILE A O 1
ATOM 763 N N . MET A 1 94 ? 14.875 1.264 -27.053 1.00 95.31 94 MET A N 1
ATOM 764 C CA . MET A 1 94 ? 13.501 1.769 -27.137 1.00 95.31 94 MET A CA 1
ATOM 765 C C . MET A 1 94 ? 12.487 0.768 -26.584 1.00 95.31 94 MET A C 1
ATOM 767 O O . MET A 1 94 ? 11.654 1.164 -25.771 1.00 95.31 94 MET A O 1
ATOM 771 N N . ASP A 1 95 ? 12.628 -0.515 -26.917 1.00 97.25 95 ASP A N 1
ATOM 772 C CA . ASP A 1 95 ? 11.772 -1.579 -26.387 1.00 97.25 95 ASP A CA 1
ATOM 773 C C . ASP A 1 95 ? 11.890 -1.652 -24.854 1.00 97.25 95 ASP A C 1
ATOM 775 O O . ASP A 1 95 ? 10.887 -1.678 -24.141 1.00 97.25 95 ASP A O 1
ATOM 779 N N . THR A 1 96 ? 13.113 -1.571 -24.308 1.00 97.06 96 THR A N 1
ATOM 780 C CA . THR A 1 96 ? 13.298 -1.542 -22.845 1.00 97.06 96 THR A CA 1
ATOM 781 C C . THR A 1 96 ? 12.685 -0.306 -22.186 1.00 97.06 96 THR A C 1
ATOM 783 O O . THR A 1 96 ? 12.152 -0.401 -21.080 1.00 97.06 96 THR A O 1
ATOM 786 N N . ILE A 1 97 ? 12.743 0.860 -22.836 1.00 97.12 97 ILE A N 1
ATOM 787 C CA . ILE A 1 97 ? 12.133 2.095 -22.329 1.00 97.12 97 ILE A CA 1
ATOM 788 C C . ILE A 1 97 ? 10.6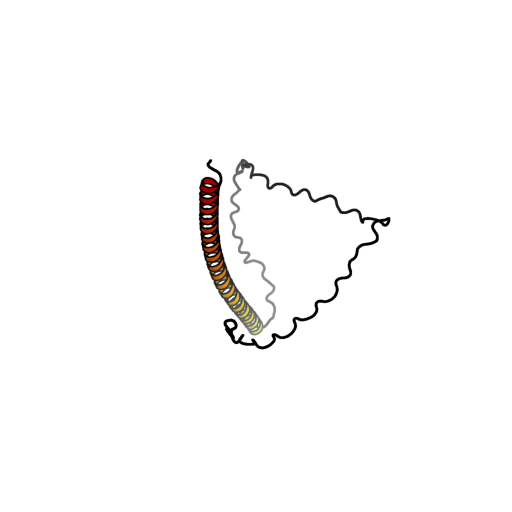10 1.966 -22.332 1.00 97.12 97 ILE A C 1
ATOM 790 O O . ILE A 1 97 ? 9.960 2.381 -21.370 1.00 97.12 97 ILE A O 1
ATOM 794 N N . GLU A 1 98 ? 10.033 1.386 -23.381 1.00 97.81 98 GLU A N 1
ATOM 795 C CA . GLU A 1 98 ? 8.598 1.131 -23.457 1.00 97.81 98 GLU A CA 1
ATOM 796 C C . GLU A 1 98 ? 8.143 0.167 -22.353 1.00 97.81 98 GLU A C 1
ATOM 798 O O . GLU A 1 98 ? 7.201 0.481 -21.619 1.00 97.81 98 GLU A O 1
ATOM 803 N N . ASP A 1 99 ? 8.880 -0.922 -22.133 1.00 98.19 99 ASP A N 1
ATOM 804 C CA . ASP A 1 99 ? 8.639 -1.867 -21.038 1.00 98.19 99 ASP A CA 1
ATOM 805 C C . ASP A 1 99 ? 8.711 -1.197 -19.660 1.00 98.19 99 ASP A C 1
ATOM 807 O O . ASP A 1 99 ? 7.853 -1.414 -18.794 1.00 98.19 99 ASP A O 1
ATOM 811 N N . ILE A 1 100 ? 9.731 -0.362 -19.432 1.00 97.88 100 ILE A N 1
ATOM 812 C CA . ILE A 1 100 ? 9.887 0.395 -18.183 1.00 97.88 100 ILE A CA 1
ATOM 813 C C . ILE A 1 100 ? 8.701 1.343 -17.994 1.00 97.88 100 ILE A C 1
ATOM 815 O O . ILE A 1 100 ? 8.106 1.371 -16.915 1.00 97.88 100 ILE A O 1
ATOM 819 N N . ASN A 1 101 ? 8.303 2.073 -19.035 1.00 97.94 101 ASN A N 1
ATOM 820 C CA . ASN A 1 101 ? 7.147 2.963 -18.986 1.00 97.94 101 ASN A CA 1
ATOM 821 C C . ASN A 1 101 ? 5.845 2.198 -18.711 1.00 97.94 101 ASN A C 1
ATOM 823 O O . ASN A 1 101 ? 4.998 2.676 -17.951 1.00 97.94 101 ASN A O 1
ATOM 827 N N . GLY A 1 102 ? 5.693 0.996 -19.271 1.00 98.19 102 GLY A N 1
ATOM 828 C CA . GLY A 1 102 ? 4.595 0.086 -18.957 1.00 98.19 102 GLY A CA 1
ATOM 829 C C . GLY A 1 102 ? 4.560 -0.270 -17.470 1.00 98.19 102 GLY A C 1
ATOM 830 O O . GLY A 1 102 ? 3.534 -0.091 -16.810 1.00 98.19 102 GLY A O 1
ATOM 831 N N . LYS A 1 103 ? 5.700 -0.678 -16.901 1.00 98.38 103 LYS A N 1
ATOM 832 C CA . LYS A 1 103 ? 5.826 -0.980 -15.463 1.00 98.38 103 LYS A CA 1
ATOM 833 C C . LYS A 1 103 ? 5.544 0.239 -14.583 1.00 98.38 103 LYS A C 1
ATOM 835 O O . LYS A 1 103 ? 4.848 0.100 -13.580 1.00 98.38 103 LYS A O 1
ATOM 840 N N . ILE A 1 104 ? 6.014 1.431 -14.964 1.00 98.12 104 ILE A N 1
ATOM 841 C CA . ILE A 1 104 ? 5.736 2.688 -14.246 1.00 98.12 104 ILE A CA 1
ATOM 842 C C . ILE A 1 104 ? 4.231 2.972 -14.210 1.00 98.12 104 ILE A C 1
ATOM 844 O O . ILE A 1 104 ? 3.707 3.329 -13.155 1.00 98.12 104 ILE A O 1
ATOM 848 N N . LYS A 1 105 ? 3.518 2.779 -15.327 1.00 98.31 105 LYS A N 1
ATOM 849 C CA . LYS A 1 105 ? 2.056 2.953 -15.386 1.00 98.31 105 LYS A CA 1
ATOM 850 C C . LYS A 1 105 ? 1.316 1.964 -14.487 1.00 98.31 105 LYS A C 1
ATOM 852 O O . LYS A 1 105 ? 0.368 2.346 -13.808 1.00 98.31 105 LYS A O 1
ATOM 857 N N . VAL A 1 106 ? 1.746 0.703 -14.458 1.00 98.25 106 VAL A N 1
ATOM 858 C CA . VAL A 1 106 ? 1.152 -0.300 -13.560 1.00 98.25 106 VAL A CA 1
ATOM 859 C C . VAL A 1 106 ? 1.400 0.082 -12.102 1.00 98.25 106 VAL A C 1
ATOM 861 O O . VAL A 1 106 ? 0.459 0.121 -11.312 1.00 98.25 106 VAL A O 1
ATOM 864 N N . LEU A 1 107 ? 2.639 0.432 -11.747 1.00 97.81 107 LEU A N 1
ATOM 865 C CA . LEU A 1 107 ? 2.992 0.832 -10.385 1.00 97.81 107 LEU A CA 1
ATOM 866 C C . LEU A 1 107 ? 2.216 2.072 -9.931 1.00 97.81 107 LEU A C 1
ATOM 868 O O . LEU A 1 107 ? 1.695 2.095 -8.815 1.00 97.81 107 LEU A O 1
ATOM 872 N N . SER A 1 108 ? 2.077 3.083 -10.788 1.00 96.94 108 SER A N 1
ATOM 873 C CA . SER A 1 108 ? 1.325 4.294 -10.452 1.00 96.94 108 SER A CA 1
ATOM 874 C C . SER A 1 108 ? -0.157 3.996 -10.208 1.00 96.94 108 SER A C 1
ATOM 876 O O . SER A 1 108 ? -0.714 4.477 -9.219 1.00 96.94 108 SER A O 1
ATOM 878 N N . ALA A 1 109 ? -0.769 3.134 -11.025 1.00 98.19 109 ALA A N 1
ATOM 879 C CA . ALA A 1 109 ? -2.134 2.664 -10.809 1.00 98.19 109 ALA A CA 1
ATOM 880 C C . ALA A 1 109 ? -2.266 1.888 -9.487 1.00 98.19 109 ALA A C 1
ATOM 882 O O . ALA A 1 109 ? -3.172 2.160 -8.698 1.00 98.19 109 ALA A O 1
ATOM 883 N N . THR A 1 110 ? -1.332 0.979 -9.184 1.00 97.94 110 THR A N 1
ATOM 884 C CA . THR A 1 110 ? -1.353 0.241 -7.908 1.00 97.94 110 THR A CA 1
ATOM 885 C C . THR A 1 110 ? -1.182 1.154 -6.695 1.00 97.94 110 THR A C 1
ATOM 887 O O . THR A 1 110 ? -1.864 0.964 -5.691 1.00 97.94 110 THR A O 1
ATOM 890 N N . LEU A 1 111 ? -0.334 2.184 -6.783 1.00 98.12 111 LEU A N 1
ATOM 891 C CA . LEU A 1 111 ? -0.145 3.158 -5.708 1.00 98.12 111 LEU A CA 1
ATOM 892 C C . LEU A 1 111 ? -1.406 3.988 -5.467 1.00 98.12 111 LEU A C 1
ATOM 894 O O . LEU A 1 111 ? -1.729 4.291 -4.318 1.00 98.12 111 LEU A O 1
ATOM 898 N N . LEU A 1 112 ? -2.128 4.345 -6.531 1.00 98.25 112 LEU A N 1
ATOM 899 C CA . LEU A 1 112 ? -3.403 5.045 -6.414 1.00 98.25 112 LEU A CA 1
ATOM 900 C C . LEU A 1 112 ? -4.444 4.169 -5.703 1.00 98.25 112 LEU A C 1
ATOM 902 O O . LEU A 1 112 ? -5.062 4.628 -4.743 1.00 98.25 112 LEU A O 1
ATOM 906 N N . ASN A 1 113 ? -4.547 2.895 -6.087 1.00 98.12 113 ASN A N 1
ATOM 907 C CA . ASN A 1 113 ? -5.443 1.935 -5.436 1.00 98.12 113 ASN A CA 1
ATOM 908 C C . ASN A 1 113 ? -5.103 1.747 -3.948 1.00 98.12 113 ASN A C 1
ATOM 910 O O . ASN A 1 113 ? -5.995 1.760 -3.103 1.00 98.12 113 ASN A O 1
ATOM 914 N N . LEU A 1 114 ? -3.815 1.632 -3.598 1.00 97.56 114 LEU A N 1
ATOM 915 C CA . LEU A 1 114 ? -3.377 1.510 -2.201 1.00 97.56 114 LEU A CA 1
ATOM 916 C C . LEU A 1 114 ? -3.748 2.736 -1.361 1.00 97.56 114 LEU A C 1
ATOM 918 O O . LEU A 1 114 ? -4.129 2.599 -0.199 1.00 97.56 114 LEU A O 1
ATOM 922 N N . ARG A 1 115 ? -3.659 3.942 -1.934 1.00 97.75 115 ARG A N 1
ATOM 923 C CA . ARG A 1 115 ? -4.092 5.169 -1.249 1.00 97.75 115 ARG A CA 1
ATOM 924 C C . ARG A 1 115 ? -5.598 5.181 -1.009 1.00 97.75 115 ARG A C 1
ATOM 926 O O . ARG A 1 115 ? -6.028 5.613 0.057 1.00 97.75 115 ARG A O 1
ATOM 933 N N . GLU A 1 116 ? -6.386 4.705 -1.969 1.00 98.25 116 GLU A N 1
ATOM 934 C CA . GLU A 1 116 ? -7.839 4.605 -1.818 1.00 98.25 116 GLU A CA 1
ATOM 935 C C . GLU A 1 116 ? -8.229 3.597 -0.729 1.00 98.25 116 GLU A C 1
ATOM 937 O O . GLU A 1 116 ? -9.065 3.912 0.117 1.00 98.25 116 GLU A O 1
ATOM 942 N N . ILE A 1 117 ? -7.594 2.420 -0.705 1.00 98.25 117 ILE A N 1
ATOM 943 C CA . ILE A 1 117 ? -7.820 1.401 0.333 1.00 98.25 117 ILE A CA 1
ATOM 944 C C . ILE A 1 117 ? -7.474 1.962 1.712 1.00 98.25 117 ILE A C 1
ATOM 946 O O . ILE A 1 117 ? -8.319 1.936 2.600 1.00 98.25 117 ILE A O 1
ATOM 950 N N . ARG A 1 118 ? -6.293 2.575 1.865 1.00 98.12 118 ARG A N 1
ATOM 951 C CA . ARG A 1 118 ? -5.879 3.196 3.133 1.00 98.12 118 ARG A CA 1
ATOM 952 C C . ARG A 1 118 ? -6.888 4.234 3.627 1.00 98.12 118 ARG A C 1
ATOM 954 O O . ARG A 1 118 ? -7.126 4.342 4.825 1.00 98.12 118 ARG A O 1
ATOM 961 N N . LYS A 1 119 ? -7.469 5.018 2.715 1.00 98.56 119 LYS A N 1
ATOM 962 C CA . LYS A 1 119 ? -8.505 5.995 3.065 1.00 98.56 119 LYS A CA 1
ATOM 963 C C . LYS A 1 119 ? -9.761 5.303 3.606 1.00 98.56 119 LYS A C 1
ATOM 965 O O . LYS A 1 119 ? -10.254 5.707 4.651 1.00 98.56 119 LYS A O 1
ATOM 970 N N . LYS A 1 120 ? -10.241 4.252 2.932 1.00 98.56 120 LYS A N 1
ATOM 971 C CA . LYS A 1 120 ? -11.410 3.473 3.378 1.00 98.56 120 LYS A CA 1
ATOM 972 C C . LYS A 1 120 ? -11.177 2.833 4.746 1.00 98.56 120 LYS A C 1
ATOM 974 O O . LYS A 1 120 ? -12.038 2.929 5.609 1.00 98.56 120 LYS A O 1
ATOM 979 N N . GLU A 1 121 ? -10.001 2.251 4.964 1.00 98.31 121 GLU A N 1
ATOM 980 C CA . GLU A 1 121 ? -9.621 1.673 6.259 1.00 98.31 121 GLU A CA 1
ATOM 981 C C . GLU A 1 121 ? -9.619 2.729 7.372 1.00 98.31 121 GLU A C 1
ATOM 983 O O . GLU A 1 121 ? -10.156 2.490 8.449 1.00 98.31 121 GLU A O 1
ATOM 988 N N . ALA A 1 122 ? -9.069 3.920 7.112 1.00 98.38 122 ALA A N 1
ATOM 989 C CA . ALA A 1 122 ? -9.088 5.016 8.080 1.00 98.38 122 ALA A CA 1
ATOM 990 C C . ALA A 1 122 ? -10.522 5.458 8.430 1.00 98.38 122 ALA A C 1
ATOM 992 O O . ALA A 1 122 ? -10.823 5.699 9.600 1.00 98.38 122 ALA A O 1
ATOM 993 N N . ASP A 1 123 ? -11.412 5.520 7.436 1.00 98.50 123 ASP A N 1
ATOM 994 C CA . ASP A 1 123 ? -12.826 5.847 7.640 1.00 98.50 123 ASP A CA 1
ATOM 995 C C . ASP A 1 123 ? -13.548 4.763 8.473 1.00 98.50 123 ASP A C 1
ATOM 997 O O . ASP A 1 123 ? -14.342 5.085 9.363 1.00 98.50 123 ASP A O 1
ATOM 1001 N N . GLU A 1 124 ? -13.258 3.480 8.230 1.00 98.56 124 GLU A N 1
ATOM 1002 C CA . GLU A 1 124 ? -13.804 2.355 9.002 1.00 98.56 124 GLU A CA 1
ATOM 1003 C C . GLU A 1 124 ? -13.304 2.345 10.450 1.00 98.56 124 GLU A C 1
ATOM 1005 O O . GLU A 1 124 ? -14.109 2.194 11.370 1.00 98.56 124 GLU A O 1
ATOM 1010 N N . ILE A 1 125 ? -12.010 2.589 10.674 1.00 98.56 125 ILE A N 1
ATOM 1011 C CA . ILE A 1 125 ? -11.435 2.712 12.020 1.00 98.56 125 ILE A CA 1
ATOM 1012 C C . ILE A 1 125 ? -12.120 3.850 12.781 1.00 98.56 125 ILE A C 1
ATOM 1014 O O . ILE A 1 125 ? -12.602 3.642 13.894 1.00 98.56 125 ILE A O 1
ATOM 1018 N N . ALA A 1 126 ? -12.254 5.028 12.163 1.00 98.56 126 ALA A N 1
ATOM 1019 C CA . ALA A 1 126 ? -12.925 6.170 12.782 1.00 98.56 126 ALA A CA 1
ATOM 1020 C C . ALA A 1 126 ? -14.399 5.873 13.113 1.00 98.56 126 ALA A C 1
ATOM 1022 O O . ALA A 1 126 ? -14.947 6.376 14.099 1.00 98.56 126 ALA A O 1
ATOM 1023 N N . ARG A 1 127 ? -15.070 5.051 12.299 1.00 98.50 127 ARG A N 1
ATOM 1024 C CA . ARG A 1 127 ? -16.425 4.573 12.589 1.00 98.50 127 ARG A CA 1
ATOM 1025 C C . ARG A 1 127 ? -16.439 3.629 13.793 1.00 98.50 127 ARG A C 1
ATOM 1027 O O . ARG A 1 127 ? -17.258 3.831 14.688 1.00 98.50 127 ARG A O 1
ATOM 1034 N N . TRP A 1 128 ? -15.557 2.635 13.839 1.00 98.69 128 TRP A N 1
ATOM 1035 C CA . TRP A 1 128 ? -15.477 1.705 14.968 1.00 98.69 128 TRP A CA 1
ATOM 1036 C C . TRP A 1 128 ? -15.131 2.415 16.277 1.00 98.69 128 TRP A C 1
ATOM 1038 O O . TRP A 1 128 ? -15.707 2.095 17.314 1.00 98.69 128 TRP A O 1
ATOM 1048 N N . GLU A 1 129 ? -14.265 3.428 16.246 1.00 98.44 129 GLU A N 1
ATOM 1049 C CA . GLU A 1 129 ? -13.964 4.257 17.416 1.00 98.44 129 GLU A CA 1
ATOM 1050 C C . GLU A 1 129 ? -15.214 4.952 17.968 1.00 98.44 129 GLU A C 1
ATOM 1052 O O . GLU A 1 129 ? -15.455 4.925 19.179 1.00 98.44 129 GLU A O 1
ATOM 1057 N N . LYS A 1 130 ? -16.052 5.520 17.091 1.00 98.50 130 LYS A N 1
ATOM 1058 C CA . LYS A 1 130 ? -17.336 6.119 17.490 1.00 98.50 130 LYS A CA 1
ATOM 1059 C C . LYS A 1 130 ? -18.265 5.085 18.118 1.00 98.50 130 LYS A C 1
ATOM 1061 O O . LYS A 1 130 ? -18.801 5.333 19.196 1.00 98.50 130 LYS A O 1
ATOM 1066 N N . GLU A 1 131 ? -18.412 3.920 17.491 1.00 98.50 131 GLU A N 1
ATOM 1067 C CA . GLU A 1 131 ? -19.253 2.832 18.007 1.00 98.50 131 GLU A CA 1
ATOM 1068 C C . GLU A 1 131 ? -18.763 2.349 19.388 1.00 98.50 131 GLU A C 1
ATOM 1070 O O . GLU A 1 131 ? -19.565 2.161 20.306 1.00 98.50 131 GLU A O 1
ATOM 1075 N N . ILE A 1 132 ? -17.446 2.237 19.591 1.00 98.50 132 ILE A N 1
ATOM 1076 C CA . ILE A 1 132 ? -16.850 1.899 20.892 1.00 98.50 132 ILE A CA 1
ATOM 1077 C C . ILE A 1 132 ? -17.183 2.961 21.944 1.00 98.50 132 ILE A C 1
ATOM 1079 O O . ILE A 1 132 ? -17.537 2.609 23.071 1.00 98.50 132 ILE A O 1
ATOM 1083 N N . ILE A 1 133 ? -17.072 4.250 21.611 1.00 98.50 133 ILE A N 1
ATOM 1084 C CA . ILE A 1 133 ? -17.410 5.344 22.535 1.00 98.50 133 ILE A CA 1
ATOM 1085 C C . ILE A 1 133 ? -18.896 5.289 22.910 1.00 98.50 133 ILE A C 1
ATOM 1087 O O . ILE A 1 133 ? -19.233 5.401 24.088 1.00 98.50 133 ILE A O 1
ATOM 1091 N N . GLU A 1 134 ? -19.788 5.055 21.948 1.00 98.50 134 GLU 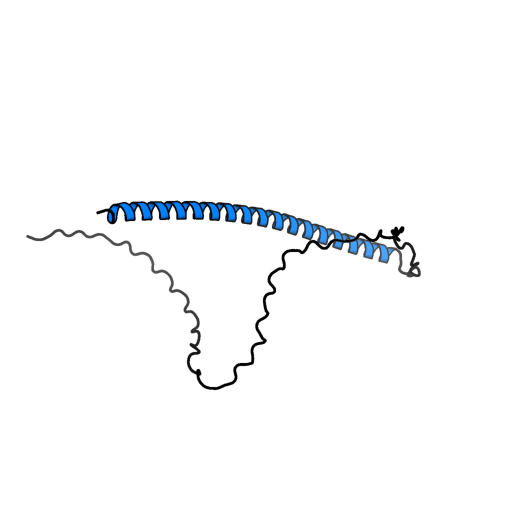A N 1
ATOM 1092 C CA . GLU A 1 134 ? -21.220 4.899 22.218 1.00 98.50 134 GLU A CA 1
ATOM 1093 C C . GLU A 1 134 ? -21.513 3.722 23.151 1.00 98.50 134 GLU A C 1
ATOM 1095 O O . GLU A 1 134 ? -22.297 3.858 24.092 1.00 98.50 134 GLU A O 1
ATOM 1100 N N . ILE A 1 135 ? -20.881 2.569 22.919 1.00 98.44 135 ILE A N 1
ATOM 1101 C CA . ILE A 1 135 ? -21.030 1.393 23.782 1.00 98.44 135 ILE A CA 1
ATOM 1102 C C . ILE A 1 135 ? -20.512 1.699 25.188 1.00 98.44 135 ILE A C 1
ATOM 1104 O O . ILE A 1 135 ? -21.199 1.398 26.163 1.00 98.44 135 ILE A O 1
ATOM 1108 N N . LYS A 1 136 ? -19.345 2.345 25.313 1.00 98.25 136 LYS A N 1
ATOM 1109 C CA . LYS A 1 136 ? -18.800 2.771 26.611 1.00 98.25 136 LYS A CA 1
ATOM 1110 C C . LYS A 1 136 ? -19.774 3.684 27.352 1.00 98.25 136 LYS A C 1
ATOM 1112 O O . LYS A 1 136 ? -20.031 3.449 28.527 1.00 98.25 136 LYS A O 1
ATOM 1117 N N . ASN A 1 137 ? -20.363 4.661 26.665 1.00 98.12 137 ASN A N 1
ATOM 1118 C CA . ASN A 1 137 ? -21.345 5.571 27.255 1.00 98.12 137 ASN A CA 1
ATOM 1119 C C . ASN A 1 137 ? -22.621 4.841 27.703 1.00 98.12 137 ASN A C 1
ATOM 1121 O O . ASN A 1 137 ? -23.157 5.123 28.771 1.00 98.12 137 ASN A O 1
ATOM 1125 N N . LYS A 1 138 ? -23.096 3.861 26.925 1.00 98.00 138 LYS A N 1
ATOM 1126 C CA . LYS A 1 138 ? -24.235 3.017 27.324 1.00 98.00 138 LYS A CA 1
ATOM 1127 C C . LYS A 1 138 ? -23.911 2.184 28.566 1.00 98.00 138 LYS A C 1
ATOM 1129 O O . LYS A 1 138 ? -24.750 2.063 29.453 1.00 98.00 138 LYS A O 1
ATOM 1134 N N . ILE A 1 139 ? -22.699 1.631 28.649 1.00 97.75 139 ILE A N 1
ATOM 1135 C CA . ILE A 1 139 ? -22.242 0.874 29.822 1.00 97.75 139 ILE A CA 1
ATOM 1136 C C . ILE A 1 139 ? -22.198 1.778 31.057 1.00 97.75 139 ILE A C 1
ATOM 1138 O O . ILE A 1 139 ? -22.738 1.394 32.091 1.00 97.75 139 ILE A O 1
ATOM 1142 N N . THR A 1 140 ? -21.617 2.977 30.962 1.00 97.12 140 THR A N 1
ATOM 1143 C CA . THR A 1 140 ? -21.542 3.908 32.101 1.00 97.12 140 THR A CA 1
ATOM 1144 C C . THR A 1 140 ? -22.917 4.422 32.531 1.00 97.12 140 THR A C 1
ATOM 1146 O O . THR A 1 140 ? -23.150 4.624 33.721 1.00 97.12 140 THR A O 1
ATOM 1149 N N . GLU A 1 141 ? -23.863 4.584 31.602 1.00 96.94 141 GLU A N 1
ATOM 1150 C CA . GLU A 1 141 ? -25.253 4.914 31.931 1.00 96.94 141 GLU A CA 1
ATOM 1151 C C . GLU A 1 141 ? -25.937 3.783 32.717 1.00 96.94 141 GLU A C 1
ATOM 1153 O O . GLU A 1 141 ? -26.613 4.042 33.716 1.00 96.94 141 GLU A O 1
ATOM 1158 N N . ILE A 1 142 ? -25.759 2.531 32.283 1.00 96.81 142 ILE A N 1
ATOM 1159 C CA . ILE A 1 142 ? -26.296 1.353 32.977 1.00 96.81 142 ILE A CA 1
ATOM 1160 C C . ILE A 1 142 ? -25.669 1.227 34.368 1.00 96.81 142 ILE A C 1
ATOM 1162 O O . ILE A 1 142 ? -26.395 1.063 35.345 1.00 96.81 142 ILE A O 1
ATOM 1166 N N . ASP A 1 143 ? -24.348 1.361 34.468 1.00 96.69 143 ASP A N 1
ATOM 1167 C CA . ASP A 1 143 ? -23.604 1.327 35.729 1.00 96.69 143 ASP A CA 1
ATOM 1168 C C . ASP A 1 143 ? -24.117 2.397 36.708 1.00 96.69 143 ASP A C 1
ATOM 1170 O O . ASP A 1 143 ? -24.511 2.098 37.837 1.00 96.69 143 ASP A O 1
ATOM 1174 N N . GLY A 1 144 ? -24.275 3.636 36.234 1.00 96.44 144 GLY A N 1
ATOM 1175 C CA . GLY A 1 144 ? -24.842 4.726 37.024 1.00 96.44 144 GLY A CA 1
ATOM 1176 C C . GLY A 1 144 ? -26.281 4.476 37.492 1.00 96.44 144 GLY A C 1
ATOM 1177 O O . GLY A 1 144 ? -26.643 4.921 38.580 1.00 96.44 144 GLY A O 1
ATOM 1178 N N . LYS A 1 145 ? -27.104 3.763 36.711 1.00 94.75 145 LYS A N 1
ATOM 1179 C CA . LYS A 1 145 ? -28.468 3.365 37.113 1.00 94.75 145 LYS A CA 1
ATOM 1180 C C . LYS A 1 145 ? -28.475 2.212 38.119 1.00 94.75 145 LYS A C 1
ATOM 1182 O O . LYS A 1 145 ? -29.374 2.163 38.951 1.00 94.75 145 LYS A O 1
ATOM 1187 N N . LEU A 1 146 ? -27.513 1.291 38.041 1.00 94.81 146 LEU A N 1
ATOM 1188 C CA . LEU A 1 146 ? -27.431 0.123 38.923 1.00 94.81 146 LEU A CA 1
ATOM 1189 C C . LEU A 1 146 ? -26.822 0.449 40.293 1.00 94.81 146 LEU A C 1
ATOM 1191 O O . LEU A 1 146 ? -27.228 -0.151 41.288 1.00 94.81 146 LEU A O 1
ATOM 1195 N N . PHE A 1 147 ? -25.872 1.388 40.356 1.00 93.75 147 PHE A N 1
ATOM 1196 C CA . PHE A 1 147 ? -25.072 1.637 41.563 1.00 93.75 147 PHE A CA 1
ATOM 1197 C C . PHE A 1 147 ? -25.345 2.971 42.273 1.00 93.75 147 PHE A C 1
ATOM 1199 O O . PHE A 1 147 ? -24.783 3.207 43.343 1.00 93.75 147 PHE A O 1
ATOM 1206 N N . LYS A 1 148 ? -26.230 3.836 41.758 1.00 77.50 148 LYS A N 1
ATOM 1207 C CA . LYS A 1 148 ? -26.740 4.979 42.536 1.00 77.50 148 LYS A CA 1
ATOM 1208 C C . LYS A 1 148 ? -27.844 4.506 43.484 1.00 77.50 148 LYS A C 1
ATOM 1210 O O . LYS A 1 148 ? -28.963 4.237 43.051 1.00 77.50 148 LYS A O 1
ATOM 1215 N N . LYS A 1 149 ? -27.496 4.398 44.765 1.00 52.91 149 LYS A N 1
ATOM 1216 C CA . LYS A 1 149 ? -28.387 4.096 45.889 1.00 52.91 149 LYS A CA 1
ATOM 1217 C C . LYS A 1 149 ? -28.596 5.336 46.749 1.00 52.91 149 LYS A C 1
ATOM 1219 O O . LYS A 1 149 ? -27.618 6.104 46.885 1.00 52.91 149 LYS A O 1
#

Radius of gyration: 36.83 Å; chains: 1; bounding box: 92×69×85 Å